Protein AF-V2WTW7-F1 (afdb_monomer_lite)

Radius of gyration: 24.53 Å; chains: 1; bounding box: 40×62×47 Å

Organism: Moniliophthora roreri (strain MCA 2997) (NCBI:txid1381753)

Sequence (79 aa):
MKKNPEGEIMQSAIKKCFTMVNYKTHALGHYMRSIKYYGTTDLTSSSSGEKEHRRSKKAYKLTNKNRYEPQIGNKVMCK

Secondary structure (DSSP, 8-state):
-------------------GGGHHHHHHHHHHHHHHHH--SS-S-THHHHHHHHHHHHHHHTS-SSSHHHHHHHHHH--

pLDDT: mean 79.99, std 15.01, range [38.84, 94.0]

Foldseek 3Di:
DDDDPDDPPPPPPPPDDDDPVCVVVVCVVVVVVCCVVVNDPDPPDCVVVVVVVVLLVVQQVVDPPDVCVVSSVCSNVVD

Structure (mmCIF, N/CA/C/O backbone):
data_AF-V2WTW7-F1
#
_entry.id   AF-V2WTW7-F1
#
loop_
_atom_site.group_PDB
_atom_site.id
_atom_site.type_symbol
_atom_site.label_atom_id
_atom_site.label_alt_id
_atom_site.label_comp_id
_atom_site.label_asym_id
_atom_site.label_entity_id
_atom_site.label_seq_id
_atom_site.pdbx_PDB_ins_code
_atom_site.Cartn_x
_atom_site.Cartn_y
_atom_site.Cartn_z
_atom_site.occupancy
_atom_site.B_iso_or_equiv
_atom_site.auth_seq_id
_atom_site.auth_comp_id
_atom_site.auth_asym_id
_atom_site.auth_atom_id
_atom_site.pdbx_PDB_model_num
ATOM 1 N N . MET A 1 1 ? 19.785 43.886 2.056 1.00 48.56 1 MET A N 1
ATOM 2 C CA . MET A 1 1 ? 18.407 43.551 1.631 1.00 48.56 1 MET A CA 1
ATOM 3 C C . MET A 1 1 ? 18.460 43.106 0.175 1.00 48.56 1 MET A C 1
ATOM 5 O O . MET A 1 1 ? 18.964 43.879 -0.625 1.00 48.56 1 MET A O 1
ATOM 9 N N . LYS A 1 2 ? 17.891 41.925 -0.128 1.00 39.50 2 LYS A N 1
ATOM 10 C CA . LYS A 1 2 ? 17.600 41.346 -1.463 1.00 39.50 2 LYS A CA 1
ATOM 11 C C . LYS A 1 2 ? 18.789 40.711 -2.204 1.00 39.50 2 LYS A C 1
ATOM 13 O O . LYS A 1 2 ? 19.811 41.359 -2.343 1.00 39.50 2 LYS A O 1
ATOM 18 N N . LYS A 1 3 ? 18.718 39.501 -2.765 1.00 38.84 3 LYS A N 1
ATOM 19 C CA . LYS A 1 3 ? 17.837 38.311 -2.677 1.00 38.84 3 LYS A CA 1
ATOM 20 C C . LYS A 1 3 ? 18.711 37.157 -3.227 1.00 38.84 3 LYS A C 1
ATOM 22 O O . LYS A 1 3 ? 19.469 37.392 -4.164 1.00 38.84 3 LYS A O 1
ATOM 27 N N . ASN A 1 4 ? 18.622 35.960 -2.648 1.00 57.72 4 ASN A N 1
ATOM 28 C CA . ASN A 1 4 ? 19.276 34.744 -3.157 1.00 57.72 4 ASN A CA 1
ATOM 29 C C . ASN A 1 4 ? 18.771 34.420 -4.577 1.00 57.72 4 ASN A C 1
ATOM 31 O O . ASN A 1 4 ? 17.563 34.546 -4.792 1.00 57.72 4 ASN A O 1
ATOM 35 N N . PRO A 1 5 ? 19.618 33.981 -5.529 1.00 53.22 5 PRO A N 1
ATOM 36 C CA . PRO A 1 5 ? 19.112 33.348 -6.731 1.00 53.22 5 PRO A CA 1
ATOM 37 C C . PRO A 1 5 ? 18.734 31.911 -6.373 1.00 53.22 5 PRO A C 1
ATOM 39 O O . PRO A 1 5 ? 19.578 31.077 -6.046 1.00 53.22 5 PRO A O 1
ATOM 42 N N . GLU A 1 6 ? 17.428 31.676 -6.368 1.00 51.06 6 GLU A N 1
ATOM 43 C CA . GLU A 1 6 ? 16.804 30.361 -6.382 1.00 51.06 6 GLU A CA 1
ATOM 44 C C . GLU A 1 6 ? 17.568 29.469 -7.374 1.00 51.06 6 GLU A C 1
ATOM 46 O O . GLU A 1 6 ? 17.763 29.842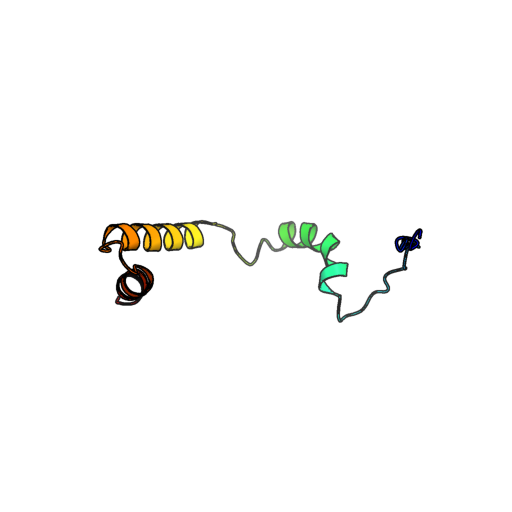 -8.532 1.00 51.06 6 GLU A O 1
ATOM 51 N N . GLY A 1 7 ? 18.066 28.328 -6.897 1.00 50.88 7 GLY A N 1
ATOM 52 C CA . GLY A 1 7 ? 18.839 27.391 -7.699 1.00 50.88 7 GLY A CA 1
ATOM 53 C C . GLY A 1 7 ? 18.022 26.858 -8.871 1.00 50.88 7 GLY A C 1
ATOM 54 O O . GLY A 1 7 ? 17.269 25.896 -8.728 1.00 50.88 7 GLY A O 1
ATOM 55 N N . GLU A 1 8 ? 18.205 27.454 -10.044 1.00 53.38 8 GLU A N 1
ATOM 56 C CA . GLU A 1 8 ? 17.774 26.879 -11.309 1.00 53.38 8 GLU A CA 1
ATOM 57 C C . GLU A 1 8 ? 18.653 25.662 -11.606 1.00 53.38 8 GLU A C 1
ATOM 59 O O . GLU A 1 8 ? 19.741 25.755 -12.176 1.00 53.38 8 GLU A O 1
ATOM 64 N N . ILE A 1 9 ? 18.185 24.479 -11.203 1.00 58.66 9 ILE A N 1
ATOM 65 C CA . ILE A 1 9 ? 18.732 23.223 -11.711 1.00 58.66 9 ILE A CA 1
ATOM 66 C C . ILE A 1 9 ? 18.323 23.152 -13.181 1.00 58.66 9 ILE A C 1
ATOM 68 O O . ILE A 1 9 ? 17.245 22.662 -13.522 1.00 58.66 9 ILE A O 1
ATOM 72 N N . MET A 1 10 ? 19.186 23.659 -14.062 1.00 46.66 10 MET A N 1
ATOM 73 C CA . MET A 1 10 ? 19.099 23.373 -15.485 1.00 46.66 10 MET A CA 1
ATOM 74 C C . MET A 1 10 ? 19.185 21.855 -15.647 1.00 46.66 10 MET A C 1
ATOM 76 O O . MET A 1 10 ? 20.263 21.266 -15.548 1.00 46.66 10 MET A O 1
ATOM 80 N N . GLN A 1 11 ? 18.044 21.202 -15.875 1.00 61.22 11 GLN A N 1
ATOM 81 C CA . GLN A 1 11 ? 17.994 19.806 -16.296 1.00 61.22 11 GLN A CA 1
ATOM 82 C C . GLN A 1 11 ? 18.515 19.726 -17.733 1.00 61.22 11 GLN A C 1
ATOM 84 O O . GLN A 1 11 ? 17.769 19.518 -18.687 1.00 61.22 11 GLN A O 1
ATOM 89 N N . SER A 1 12 ? 19.826 19.907 -17.898 1.00 52.56 12 SER A N 1
ATOM 90 C CA . SER A 1 12 ? 20.513 19.359 -19.055 1.00 52.56 12 SER A CA 1
ATOM 91 C C . SER A 1 12 ? 20.215 17.860 -19.066 1.00 52.56 12 SER A C 1
ATOM 93 O O . SER A 1 12 ? 20.194 17.214 -18.015 1.00 52.56 12 SER A O 1
ATOM 95 N N . ALA A 1 13 ? 19.876 17.314 -20.232 1.00 62.78 13 ALA A N 1
ATOM 96 C CA . ALA A 1 13 ? 19.529 15.908 -20.367 1.00 62.78 13 ALA A CA 1
ATOM 97 C C . ALA A 1 13 ? 20.759 15.050 -20.030 1.00 62.78 13 ALA A C 1
ATOM 99 O O . ALA A 1 13 ? 21.558 14.710 -20.904 1.00 62.78 13 ALA A O 1
ATOM 100 N N . ILE A 1 14 ? 20.934 14.720 -18.748 1.00 69.81 14 ILE A N 1
ATOM 101 C CA . ILE A 1 14 ? 21.968 13.804 -18.286 1.00 69.81 14 ILE A CA 1
ATOM 102 C C . ILE A 1 14 ? 21.669 12.470 -18.960 1.00 69.81 14 ILE A C 1
ATOM 104 O O . ILE A 1 14 ? 20.669 11.812 -18.655 1.00 69.81 14 ILE A O 1
ATOM 108 N N . LYS A 1 15 ? 22.523 12.081 -19.910 1.00 68.38 15 LYS A N 1
ATOM 109 C CA . LYS A 1 15 ? 22.449 10.767 -20.546 1.00 68.38 15 LYS A CA 1
ATOM 110 C C . LYS A 1 15 ? 22.630 9.718 -19.452 1.00 68.38 15 LYS A C 1
ATOM 112 O O . LYS A 1 15 ? 23.722 9.545 -18.919 1.00 68.38 15 LYS A O 1
ATOM 117 N N . LYS A 1 16 ? 21.539 9.043 -19.087 1.00 72.00 16 LYS A N 1
ATOM 118 C CA . LYS A 1 16 ? 21.565 7.962 -18.100 1.00 72.00 16 LYS A CA 1
ATOM 119 C C . LYS A 1 16 ? 22.182 6.732 -18.754 1.00 72.00 16 LYS A C 1
ATOM 121 O O . LYS A 1 16 ? 21.514 6.036 -19.515 1.00 72.00 16 LYS A O 1
ATOM 126 N N . CYS A 1 17 ? 23.458 6.492 -18.479 1.00 81.25 17 CYS A N 1
ATOM 127 C CA . CYS A 1 17 ? 24.131 5.269 -18.895 1.00 81.25 17 CYS A CA 1
ATOM 128 C C . CYS A 1 17 ? 23.508 4.053 -18.202 1.00 81.25 17 CYS A C 1
ATOM 130 O O . CYS A 1 17 ? 23.022 4.153 -17.074 1.00 81.25 17 CYS A O 1
ATOM 132 N N . PHE A 1 18 ? 23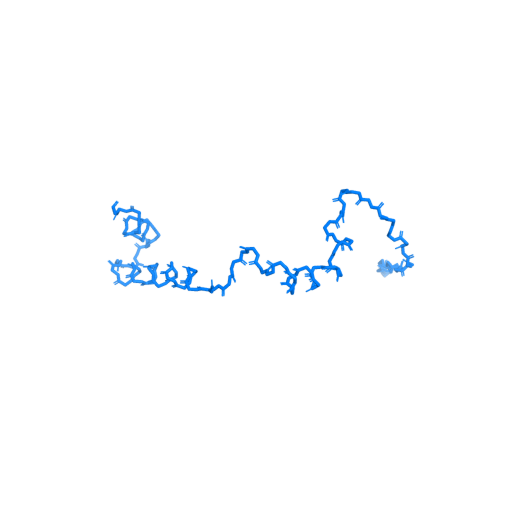.524 2.911 -18.889 1.00 83.31 18 PHE A N 1
ATOM 133 C CA . PHE A 1 18 ? 23.097 1.650 -18.301 1.00 83.31 18 PHE A CA 1
ATOM 134 C C . PHE A 1 18 ? 24.085 1.224 -17.213 1.00 83.31 18 PHE A C 1
ATOM 136 O O . PHE A 1 18 ? 25.266 1.016 -17.487 1.00 83.31 18 PHE A O 1
ATOM 143 N N . THR A 1 19 ? 23.579 1.054 -15.994 1.00 87.81 19 THR A N 1
ATOM 144 C CA . THR A 1 19 ? 24.356 0.561 -14.852 1.00 87.81 19 THR A CA 1
ATOM 145 C C . THR A 1 19 ? 23.575 -0.546 -14.156 1.00 87.81 19 THR A C 1
ATOM 147 O O . THR A 1 19 ? 22.384 -0.384 -13.886 1.00 87.81 19 THR A O 1
ATOM 150 N N . MET A 1 20 ? 24.242 -1.645 -13.788 1.00 88.19 20 MET A N 1
ATOM 151 C CA . MET A 1 20 ? 23.594 -2.782 -13.110 1.00 88.19 20 MET A CA 1
ATOM 152 C C . MET A 1 20 ? 22.954 -2.405 -11.766 1.00 88.19 20 MET A C 1
ATOM 154 O O . MET A 1 20 ? 21.898 -2.929 -11.424 1.00 88.19 20 MET A O 1
ATOM 158 N N . VAL A 1 21 ? 23.526 -1.435 -11.047 1.00 90.94 21 VAL A N 1
ATOM 159 C CA . VAL A 1 21 ? 22.964 -0.887 -9.797 1.00 90.94 21 VAL A CA 1
ATOM 160 C C . VAL A 1 21 ? 21.541 -0.346 -10.003 1.00 90.94 21 VAL A C 1
ATOM 162 O O . VAL A 1 21 ? 20.672 -0.543 -9.159 1.00 90.94 21 VAL A O 1
ATOM 165 N N . ASN A 1 22 ? 21.278 0.258 -11.166 1.00 86.81 22 ASN A N 1
ATOM 166 C CA . ASN A 1 22 ? 19.989 0.849 -11.529 1.00 86.81 22 ASN A CA 1
ATOM 167 C C . ASN A 1 22 ? 19.239 0.009 -12.576 1.00 86.81 22 ASN A C 1
ATOM 169 O O . ASN A 1 22 ? 18.353 0.511 -13.268 1.00 86.81 22 ASN A O 1
ATOM 173 N N . TYR A 1 23 ? 19.562 -1.282 -12.709 1.00 89.50 23 TYR A N 1
ATOM 174 C CA . TYR A 1 23 ? 18.964 -2.153 -13.724 1.00 89.50 23 TYR A CA 1
ATOM 175 C C . TYR A 1 23 ? 17.432 -2.106 -13.705 1.00 89.50 23 TYR A C 1
ATOM 177 O O . TYR A 1 23 ? 16.800 -1.970 -14.751 1.00 89.50 23 TYR A O 1
ATOM 185 N N . LYS A 1 24 ? 16.834 -2.121 -12.506 1.00 87.38 24 LYS A N 1
ATOM 186 C CA . LYS A 1 24 ? 15.376 -2.077 -12.330 1.00 87.38 24 LYS A CA 1
ATOM 187 C C . LYS A 1 24 ? 14.748 -0.880 -13.041 1.00 87.38 24 LYS A C 1
ATOM 189 O O . LYS A 1 24 ? 13.718 -1.043 -13.684 1.00 87.38 24 LYS A O 1
ATOM 194 N N . THR A 1 25 ? 15.378 0.297 -12.985 1.00 88.62 25 THR A N 1
ATOM 195 C CA . THR A 1 25 ? 14.842 1.506 -13.626 1.00 88.62 25 THR A CA 1
ATOM 196 C C . THR A 1 25 ? 14.984 1.468 -15.141 1.00 88.62 25 THR A C 1
ATOM 198 O O . THR A 1 25 ? 14.087 1.919 -15.843 1.00 88.62 25 THR A O 1
ATOM 201 N N . HIS A 1 26 ? 16.076 0.901 -15.660 1.00 88.31 26 HIS A N 1
ATOM 202 C CA . HIS A 1 26 ? 16.254 0.715 -17.105 1.00 88.31 26 HIS A CA 1
ATOM 203 C C . HIS A 1 26 ? 15.294 -0.338 -17.665 1.00 88.31 26 HIS A C 1
ATOM 205 O O . HIS A 1 26 ? 14.795 -0.204 -18.779 1.00 88.31 26 HIS A O 1
ATOM 211 N N . ALA A 1 27 ? 14.987 -1.356 -16.865 1.00 87.31 27 ALA A N 1
ATOM 212 C CA . ALA A 1 27 ? 14.067 -2.413 -17.231 1.00 87.31 27 ALA A CA 1
ATOM 213 C C . ALA A 1 27 ? 12.590 -1.989 -17.168 1.00 87.31 27 ALA A C 1
ATOM 215 O O . ALA A 1 27 ? 11.770 -2.704 -17.737 1.00 87.31 27 ALA A O 1
ATOM 216 N N . LEU A 1 28 ? 12.233 -0.845 -16.549 1.00 88.19 28 LEU A N 1
ATOM 217 C CA . LEU A 1 28 ? 10.842 -0.362 -16.388 1.00 88.19 28 LEU A CA 1
ATOM 218 C C . LEU A 1 28 ? 10.016 -0.434 -17.680 1.00 88.19 28 LEU A C 1
ATOM 220 O O . LEU A 1 28 ? 8.887 -0.919 -17.653 1.00 88.19 28 LEU A O 1
ATOM 224 N N . GLY A 1 29 ? 10.586 -0.043 -18.823 1.00 88.38 29 GLY A N 1
ATOM 225 C CA . GLY A 1 29 ? 9.895 -0.124 -20.117 1.00 88.38 29 GLY A CA 1
ATOM 226 C C . GLY A 1 29 ? 9.592 -1.558 -20.578 1.00 88.38 29 GLY A C 1
ATOM 227 O O . GLY A 1 29 ? 8.593 -1.804 -21.251 1.00 88.38 29 GLY A O 1
ATOM 228 N N . HIS A 1 30 ? 10.415 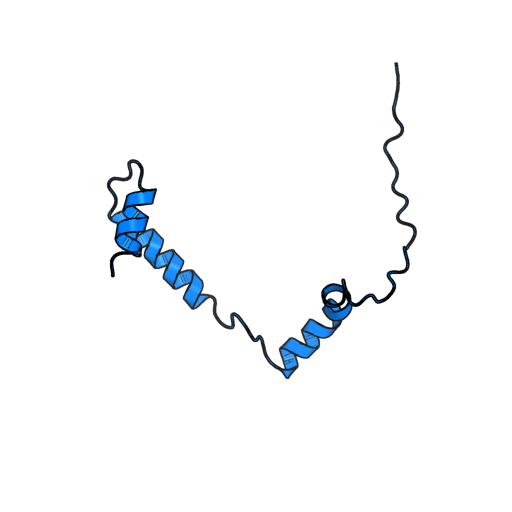-2.528 -20.179 1.00 89.19 30 HIS A N 1
ATOM 229 C CA . HIS A 1 30 ? 10.230 -3.942 -20.505 1.00 89.19 30 HIS A CA 1
ATOM 230 C C . HIS A 1 30 ? 9.234 -4.650 -19.579 1.00 89.19 30 HIS A C 1
ATOM 232 O O . HIS A 1 30 ? 8.678 -5.675 -19.983 1.00 89.19 30 HIS A O 1
ATOM 238 N N . TYR A 1 31 ? 8.940 -4.097 -18.393 1.00 85.50 31 TYR A N 1
ATOM 239 C CA . TYR A 1 31 ? 8.014 -4.721 -17.440 1.00 85.50 31 TYR A CA 1
ATOM 240 C C . TYR A 1 31 ? 6.608 -4.915 -18.013 1.00 85.50 31 TYR A C 1
ATOM 242 O O . TYR A 1 31 ? 5.978 -5.935 -17.765 1.00 85.50 31 TYR A O 1
ATOM 250 N N . MET A 1 32 ? 6.106 -3.989 -18.836 1.00 85.06 32 MET A N 1
ATOM 251 C CA . MET A 1 32 ? 4.782 -4.151 -19.451 1.00 85.06 32 MET A CA 1
ATOM 252 C C . MET A 1 32 ? 4.711 -5.418 -20.317 1.00 85.06 32 MET A C 1
ATOM 254 O O . MET A 1 32 ? 3.748 -6.185 -20.254 1.00 85.06 32 MET A O 1
ATOM 258 N N . ARG A 1 33 ? 5.755 -5.662 -21.117 1.00 90.00 33 ARG A N 1
ATOM 259 C CA . ARG A 1 33 ? 5.830 -6.843 -21.982 1.00 90.00 33 ARG A CA 1
ATOM 260 C C . ARG A 1 33 ? 6.071 -8.112 -21.168 1.00 90.00 33 ARG A C 1
ATOM 262 O O . ARG A 1 33 ? 5.503 -9.147 -21.507 1.00 90.00 33 ARG A O 1
ATOM 269 N N . SER A 1 34 ? 6.857 -8.029 -20.094 1.00 86.25 34 SER A N 1
ATOM 270 C CA . SER A 1 34 ? 7.087 -9.164 -19.202 1.00 86.25 34 SER A CA 1
ATOM 271 C C . SER A 1 34 ? 5.814 -9.563 -18.451 1.00 86.25 34 SER A C 1
ATOM 273 O O . SER A 1 34 ? 5.516 -10.747 -18.400 1.00 86.25 34 SER A O 1
ATOM 275 N N . ILE A 1 35 ? 5.012 -8.609 -17.963 1.00 86.19 35 ILE A N 1
ATOM 276 C CA . ILE A 1 35 ? 3.724 -8.888 -17.302 1.00 86.19 35 ILE A CA 1
ATOM 277 C C . ILE A 1 35 ? 2.769 -9.608 -18.258 1.00 86.19 35 ILE A C 1
ATOM 279 O O . ILE A 1 35 ? 2.102 -10.558 -17.865 1.00 86.19 35 ILE A O 1
ATOM 283 N N . LYS A 1 36 ? 2.719 -9.206 -19.534 1.00 87.31 36 LYS A N 1
ATOM 284 C CA . LYS A 1 36 ? 1.859 -9.873 -20.525 1.00 87.31 36 LYS A CA 1
ATOM 285 C C . LYS A 1 36 ? 2.302 -11.308 -20.832 1.00 87.31 36 LYS A C 1
ATOM 287 O O . LYS A 1 36 ? 1.454 -12.149 -21.106 1.00 87.31 36 LYS A O 1
ATOM 292 N N . TYR A 1 37 ? 3.610 -11.567 -20.843 1.00 88.50 37 TYR A N 1
ATOM 293 C CA . TYR A 1 37 ? 4.166 -12.857 -21.259 1.00 88.50 37 TYR A CA 1
ATOM 294 C C . TYR A 1 37 ? 4.281 -13.864 -20.107 1.00 88.50 37 TYR A C 1
ATOM 296 O O . TYR A 1 37 ? 3.950 -15.030 -20.278 1.00 88.50 37 TYR A O 1
ATOM 304 N N . TYR A 1 38 ? 4.730 -13.412 -18.935 1.00 85.38 38 TYR A N 1
ATOM 305 C CA . TYR A 1 38 ? 4.953 -14.257 -17.757 1.00 85.38 38 TYR A CA 1
ATOM 306 C C . TYR A 1 38 ? 3.812 -14.175 -16.732 1.00 85.38 38 TYR A C 1
ATOM 308 O O . TYR A 1 38 ? 3.757 -14.989 -15.815 1.00 85.38 38 TYR A O 1
ATOM 316 N N . GLY A 1 39 ? 2.905 -13.205 -16.875 1.00 80.06 39 GLY A N 1
ATOM 317 C CA . GLY A 1 39 ? 1.945 -12.846 -15.836 1.00 80.06 39 GLY A CA 1
ATOM 318 C C . GLY A 1 39 ? 2.567 -11.966 -14.748 1.00 80.06 39 GLY A C 1
ATOM 319 O O . GLY A 1 39 ? 3.763 -11.663 -14.753 1.00 80.06 39 GLY A O 1
ATOM 320 N N . THR A 1 40 ? 1.737 -11.531 -13.801 1.00 76.56 40 THR A N 1
ATOM 321 C CA . THR A 1 40 ? 2.212 -10.889 -12.571 1.00 76.56 40 THR A CA 1
ATOM 322 C C . THR A 1 40 ? 2.599 -11.981 -11.579 1.00 76.56 40 THR A C 1
ATOM 324 O O . THR A 1 40 ? 1.759 -12.811 -11.237 1.00 76.56 40 THR A O 1
ATOM 327 N N . THR A 1 41 ? 3.847 -11.987 -11.109 1.00 72.00 41 THR A N 1
ATOM 328 C CA . THR A 1 41 ? 4.318 -12.964 -10.111 1.00 72.00 41 THR A CA 1
ATOM 329 C C . THR A 1 41 ? 3.584 -12.802 -8.781 1.00 72.00 41 THR A C 1
ATOM 331 O O . THR A 1 41 ? 3.230 -13.783 -8.133 1.00 72.00 41 THR A O 1
ATOM 334 N N . ASP A 1 42 ? 3.285 -11.552 -8.423 1.00 65.12 42 ASP A N 1
ATOM 335 C CA . ASP A 1 42 ? 2.738 -11.187 -7.127 1.00 65.12 42 ASP A CA 1
ATOM 336 C C . ASP A 1 42 ? 1.439 -10.392 -7.329 1.00 65.12 42 ASP A C 1
ATOM 338 O O . ASP A 1 42 ? 1.380 -9.482 -8.151 1.00 65.12 42 ASP A O 1
ATOM 342 N N . LEU A 1 43 ? 0.400 -10.692 -6.544 1.00 64.25 43 LEU A N 1
ATOM 343 C CA . LEU A 1 43 ? -0.814 -9.865 -6.406 1.00 64.25 43 LEU A CA 1
ATOM 344 C C . LEU A 1 43 ? -1.786 -9.864 -7.606 1.00 64.25 43 LEU A C 1
ATOM 346 O O . LEU A 1 43 ? -2.298 -8.820 -8.005 1.00 64.25 43 LEU A O 1
ATOM 350 N N . THR A 1 44 ? -2.164 -11.036 -8.120 1.00 71.00 44 THR A N 1
ATOM 351 C CA . THR A 1 44 ? -3.329 -11.154 -9.029 1.00 71.00 44 THR A CA 1
ATOM 352 C C . THR A 1 44 ? -4.663 -10.803 -8.355 1.00 71.00 44 THR A C 1
ATOM 354 O O . THR A 1 44 ? -5.667 -10.599 -9.034 1.00 71.00 44 THR A O 1
ATOM 357 N N . SER A 1 45 ? -4.696 -10.728 -7.020 1.00 73.94 45 SER A N 1
ATOM 358 C CA . SER A 1 45 ? -5.887 -10.363 -6.258 1.00 73.94 45 SER A CA 1
ATOM 359 C C . SER A 1 45 ? -5.548 -9.519 -5.028 1.00 73.94 45 SER A C 1
ATOM 361 O O . SER A 1 45 ? -4.633 -9.820 -4.262 1.00 73.94 45 SER A O 1
ATOM 363 N N . SER A 1 46 ? -6.351 -8.483 -4.783 1.00 82.25 46 SER A N 1
ATOM 364 C CA . SER A 1 46 ? -6.314 -7.713 -3.531 1.00 82.25 46 SER A CA 1
ATOM 365 C C . SER A 1 46 ? -7.026 -8.431 -2.377 1.00 82.25 46 SER A C 1
ATOM 367 O O . SER A 1 46 ? -7.060 -7.925 -1.258 1.00 82.25 46 SER A O 1
ATOM 369 N N . SER A 1 47 ? -7.586 -9.620 -2.625 1.00 84.38 47 SER A N 1
ATOM 370 C CA . SER A 1 47 ? -8.388 -10.385 -1.668 1.00 84.38 47 SER A CA 1
ATOM 371 C C . SER A 1 47 ? -7.631 -10.719 -0.385 1.00 84.38 47 SER A C 1
ATOM 373 O O . SER A 1 47 ? -8.231 -10.697 0.687 1.00 84.38 47 SER A O 1
ATOM 375 N N . SER A 1 48 ? -6.323 -10.990 -0.471 1.00 84.44 48 SER A N 1
ATOM 376 C CA . SER A 1 48 ? -5.495 -11.253 0.713 1.00 84.44 48 SER A CA 1
ATOM 377 C C . SER A 1 48 ? -5.379 -10.008 1.605 1.00 84.44 48 SER A C 1
ATOM 379 O O . SER A 1 48 ? -5.682 -10.065 2.797 1.00 84.44 48 SER A O 1
ATOM 381 N N . GLY A 1 49 ? -5.070 -8.849 1.011 1.00 86.81 49 GLY A N 1
ATOM 382 C CA . GLY A 1 49 ? -5.005 -7.572 1.729 1.00 86.81 49 GLY A CA 1
ATOM 383 C C . GLY A 1 49 ? -6.357 -7.149 2.310 1.00 86.81 49 GLY A C 1
ATOM 384 O O . GLY A 1 49 ? -6.437 -6.752 3.471 1.00 86.81 49 GLY A O 1
ATOM 385 N N . GLU A 1 50 ? -7.442 -7.314 1.550 1.00 90.88 50 GLU A N 1
ATOM 386 C CA . GLU A 1 50 ? -8.798 -7.011 2.020 1.00 90.88 50 GLU A CA 1
ATOM 387 C C . GLU A 1 50 ? -9.228 -7.937 3.168 1.00 90.88 50 GLU A C 1
ATOM 389 O O . GLU A 1 50 ? -9.886 -7.503 4.116 1.00 90.88 50 GLU A O 1
ATOM 394 N N . LYS A 1 51 ? -8.829 -9.214 3.142 1.00 90.69 51 LYS A N 1
ATOM 395 C CA . LYS A 1 51 ? -9.114 -10.164 4.224 1.00 90.69 51 LYS A CA 1
ATOM 396 C C . LYS A 1 51 ? -8.417 -9.761 5.521 1.00 90.69 51 LYS A C 1
ATOM 398 O O . LYS A 1 51 ? -9.064 -9.775 6.572 1.00 90.69 51 LYS A O 1
ATOM 403 N N . GLU A 1 52 ? -7.150 -9.360 5.452 1.00 89.56 52 GLU A N 1
ATOM 404 C CA . GLU A 1 52 ? -6.419 -8.854 6.618 1.00 89.56 52 GLU A CA 1
ATOM 405 C C . GLU A 1 52 ? -6.994 -7.519 7.111 1.00 89.56 52 GLU A C 1
ATOM 407 O O . GLU A 1 52 ? -7.227 -7.343 8.309 1.00 89.56 52 GLU A O 1
ATOM 412 N N . HIS A 1 53 ? -7.376 -6.617 6.206 1.00 91.06 53 HIS A N 1
ATOM 413 C CA . HIS A 1 53 ? -8.045 -5.369 6.573 1.00 91.06 53 HIS A CA 1
ATOM 414 C C . HIS A 1 53 ? -9.392 -5.620 7.275 1.00 91.06 53 HIS A C 1
ATOM 416 O O . HIS A 1 53 ? -9.690 -5.032 8.323 1.00 91.06 53 HIS A O 1
ATOM 422 N N . ARG A 1 54 ? -10.199 -6.551 6.751 1.00 94.00 54 ARG A N 1
ATOM 423 C CA . ARG A 1 54 ? -11.464 -6.985 7.357 1.00 94.00 54 ARG A CA 1
ATOM 424 C C . ARG A 1 54 ? -11.237 -7.618 8.729 1.00 94.00 54 ARG A C 1
ATOM 426 O O . ARG A 1 54 ? -12.038 -7.382 9.635 1.00 94.00 54 ARG A O 1
ATOM 433 N N . ARG A 1 55 ? -10.172 -8.405 8.906 1.00 92.50 55 ARG A N 1
ATOM 434 C CA . ARG A 1 55 ? -9.797 -9.013 10.192 1.00 92.50 55 ARG A CA 1
ATOM 435 C C . ARG A 1 55 ? -9.495 -7.941 11.241 1.00 92.50 55 ARG A C 1
ATOM 437 O O . ARG A 1 55 ? -10.108 -7.973 12.306 1.00 92.50 55 ARG A O 1
ATOM 444 N N . SER A 1 56 ? -8.656 -6.959 10.918 1.00 90.50 56 SER A N 1
ATOM 445 C CA . SER A 1 56 ? -8.312 -5.857 11.829 1.00 90.50 56 SER A CA 1
ATOM 446 C C . SER A 1 56 ? -9.526 -4.999 12.198 1.00 90.50 56 SER A C 1
ATOM 448 O O . SER A 1 56 ? -9.746 -4.700 13.371 1.00 90.50 56 SER A O 1
ATOM 450 N N . LYS A 1 57 ? -10.401 -4.679 11.233 1.00 93.06 57 LYS A N 1
ATOM 451 C CA . LYS A 1 57 ? -11.658 -3.953 11.502 1.00 93.06 57 LYS A CA 1
ATOM 452 C C . LYS A 1 57 ? -12.630 -4.740 12.381 1.00 93.06 57 LYS A C 1
ATOM 454 O O . LYS A 1 57 ? -13.300 -4.155 13.229 1.00 93.06 57 LYS A O 1
ATOM 459 N N . LYS A 1 58 ? -12.729 -6.062 12.194 1.00 93.81 58 LYS A N 1
ATOM 460 C CA . LYS A 1 58 ? -13.526 -6.928 13.078 1.00 93.81 58 LYS A CA 1
ATOM 461 C C . LYS A 1 58 ? -12.962 -6.936 14.497 1.00 93.81 58 LYS A C 1
ATOM 463 O O . LYS A 1 58 ? -13.741 -6.827 15.436 1.00 93.81 58 LYS A O 1
ATOM 468 N N . ALA A 1 59 ? -11.640 -7.008 14.646 1.00 92.38 59 ALA A N 1
ATOM 469 C CA . ALA A 1 59 ? -10.986 -6.948 15.949 1.00 92.38 59 ALA A CA 1
ATOM 470 C C . ALA A 1 59 ? -11.248 -5.609 16.659 1.00 92.38 59 ALA A C 1
ATOM 472 O O . ALA A 1 59 ? -11.611 -5.622 17.830 1.00 92.38 59 ALA A O 1
ATOM 473 N N . TYR A 1 60 ? -11.179 -4.475 15.949 1.00 93.44 60 TYR A N 1
ATOM 474 C CA . TYR A 1 60 ? -11.468 -3.150 16.517 1.00 93.44 60 TYR A CA 1
ATOM 475 C C . TYR A 1 60 ? -12.864 -3.058 17.156 1.00 93.44 60 TYR A C 1
ATOM 477 O O . TYR A 1 60 ? -12.997 -2.526 18.258 1.00 93.44 60 TYR A O 1
ATOM 485 N N . LYS A 1 61 ? -13.899 -3.637 16.523 1.00 92.56 61 LYS A N 1
ATOM 486 C CA . LYS A 1 61 ? -15.275 -3.661 17.066 1.00 92.56 61 LYS A CA 1
ATOM 487 C C . LYS A 1 61 ? -15.388 -4.352 18.429 1.00 92.56 61 LYS A C 1
ATOM 489 O O . LYS A 1 61 ? -16.333 -4.076 19.156 1.00 92.56 61 LYS A O 1
ATOM 494 N N . LEU A 1 62 ? -14.457 -5.249 18.749 1.00 90.81 62 LEU A N 1
ATOM 495 C CA . LEU A 1 62 ? -14.432 -6.027 19.989 1.00 90.81 62 LEU A CA 1
ATOM 496 C C . LEU A 1 62 ? -13.563 -5.381 21.082 1.00 90.81 62 LEU A C 1
ATOM 498 O O . LEU A 1 62 ? -13.413 -5.960 22.155 1.00 90.81 62 LEU A O 1
ATOM 502 N N . THR A 1 63 ? -12.954 -4.225 20.806 1.00 92.81 63 THR A N 1
ATOM 503 C CA . THR A 1 63 ? -12.130 -3.490 21.775 1.00 92.81 63 THR A CA 1
ATOM 504 C C . THR A 1 63 ? -12.972 -2.530 22.608 1.00 92.81 63 THR A C 1
ATOM 506 O O . THR A 1 63 ? -14.041 -2.089 22.186 1.00 92.81 63 THR A O 1
ATOM 509 N N . ASN A 1 64 ? -12.451 -2.130 23.769 1.00 93.06 64 ASN A N 1
ATOM 510 C CA . ASN A 1 64 ? -13.061 -1.078 24.591 1.00 93.06 64 ASN A CA 1
ATOM 511 C C . ASN A 1 64 ? -12.770 0.349 24.066 1.00 93.06 64 ASN A C 1
ATOM 513 O O . ASN A 1 64 ? -13.134 1.324 24.717 1.00 93.06 64 ASN A O 1
ATOM 517 N N . LYS A 1 65 ? -12.096 0.470 22.908 1.00 91.88 65 LYS A N 1
ATOM 518 C CA . LYS A 1 65 ? -11.663 1.714 22.239 1.00 91.88 65 LYS A CA 1
ATOM 519 C C . LYS A 1 65 ? -10.681 2.603 23.017 1.00 91.88 65 LYS A C 1
ATOM 521 O O . LYS A 1 65 ? -10.302 3.651 22.505 1.00 91.88 65 LYS A O 1
ATOM 526 N N . ASN A 1 66 ? -10.212 2.190 24.191 1.00 92.44 66 ASN A N 1
ATOM 527 C CA . ASN A 1 66 ? -9.176 2.887 24.949 1.00 92.44 66 ASN A CA 1
ATOM 528 C C . ASN A 1 66 ? -7.840 2.152 24.797 1.00 92.44 66 ASN A C 1
ATOM 530 O O . ASN A 1 66 ? -7.722 1.027 25.277 1.00 92.44 66 ASN A O 1
ATOM 534 N N . ARG A 1 67 ? -6.843 2.769 24.144 1.00 90.75 67 ARG A N 1
ATOM 535 C CA . ARG A 1 67 ? -5.556 2.118 23.809 1.00 90.75 67 ARG A CA 1
ATOM 536 C C . ARG A 1 67 ? -5.794 0.750 23.152 1.00 90.75 67 ARG A C 1
ATOM 538 O O . ARG A 1 67 ? -5.525 -0.311 23.723 1.00 90.75 67 ARG A O 1
ATOM 545 N N . TYR A 1 68 ? -6.436 0.784 21.988 1.00 90.88 68 TYR A N 1
ATOM 546 C CA . TYR A 1 68 ? -6.965 -0.395 21.301 1.00 90.88 68 TYR A CA 1
ATOM 547 C C . TYR A 1 68 ? -5.890 -1.204 20.559 1.00 90.88 68 TYR A C 1
ATOM 549 O O . TYR A 1 68 ? -6.141 -2.346 20.190 1.00 90.88 68 TYR A O 1
ATOM 557 N N . GLU A 1 69 ? -4.695 -0.661 20.352 1.00 92.19 69 GLU A N 1
ATOM 558 C CA . GLU A 1 69 ? -3.577 -1.279 19.636 1.00 92.19 69 GLU A CA 1
ATOM 559 C C . GLU A 1 69 ? -3.160 -2.637 20.233 1.00 92.19 69 GLU A C 1
ATOM 561 O O . GLU A 1 69 ? -3.212 -3.633 19.502 1.00 92.19 69 GLU A O 1
ATOM 566 N N . PRO A 1 70 ? -2.839 -2.754 21.543 1.00 92.88 70 PRO A N 1
ATOM 567 C CA . PRO A 1 70 ? -2.528 -4.050 22.152 1.00 92.88 70 PRO A CA 1
ATOM 568 C C . PRO A 1 70 ? -3.727 -5.005 22.134 1.00 92.88 70 PRO A C 1
ATOM 570 O O . PRO A 1 70 ? -3.563 -6.217 22.028 1.00 92.88 70 PRO A O 1
ATOM 573 N N . GLN A 1 71 ? -4.951 -4.478 22.193 1.00 91.31 71 GLN A N 1
ATOM 574 C CA . GLN A 1 71 ? -6.170 -5.288 22.198 1.00 91.31 71 GLN A CA 1
ATOM 575 C C . GLN A 1 71 ? -6.427 -5.917 20.826 1.00 91.31 71 GLN A C 1
ATOM 577 O O . GLN A 1 71 ? -6.743 -7.103 20.743 1.00 91.31 71 GLN A O 1
ATOM 582 N N . ILE A 1 72 ? -6.252 -5.149 19.746 1.00 93.00 72 ILE A N 1
ATOM 583 C CA . ILE A 1 72 ? -6.303 -5.663 18.374 1.00 93.00 72 ILE A CA 1
ATOM 584 C C . ILE A 1 72 ? -5.185 -6.680 18.173 1.00 93.00 72 ILE A C 1
ATOM 586 O O . ILE A 1 72 ? -5.465 -7.763 17.670 1.00 93.00 72 ILE A O 1
ATOM 590 N N . GLY A 1 73 ? -3.957 -6.365 18.601 1.00 91.06 73 GLY A N 1
ATOM 591 C CA . GLY A 1 73 ? -2.816 -7.277 18.527 1.00 91.06 73 GLY A CA 1
ATOM 592 C C . GLY A 1 73 ? -3.132 -8.630 19.160 1.00 91.06 73 GLY A C 1
ATOM 593 O O . GLY A 1 7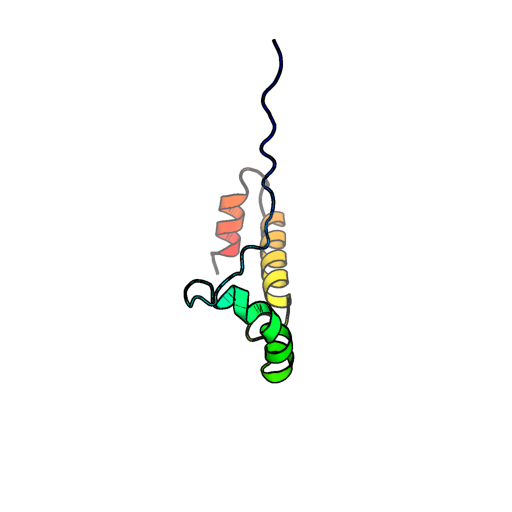3 ? -3.053 -9.650 18.485 1.00 91.06 73 GLY A O 1
ATOM 594 N N . ASN A 1 74 ? -3.627 -8.633 20.398 1.00 90.19 74 ASN A N 1
ATOM 595 C CA . ASN A 1 74 ? -4.028 -9.854 21.099 1.00 90.19 74 ASN A CA 1
ATOM 596 C C . ASN A 1 74 ? -5.154 -10.606 20.366 1.00 90.19 74 ASN A C 1
ATOM 598 O O . ASN A 1 74 ? -5.091 -11.821 20.214 1.00 90.19 74 ASN A O 1
ATOM 602 N N . LYS A 1 75 ? -6.178 -9.910 19.851 1.00 87.44 75 LYS A N 1
ATOM 603 C CA . LYS A 1 75 ? -7.293 -10.546 19.116 1.00 87.44 75 LYS A CA 1
ATOM 604 C C . LYS A 1 75 ? -6.904 -11.060 17.726 1.00 87.44 75 LYS A C 1
ATOM 606 O O . LYS A 1 75 ? -7.558 -11.960 17.203 1.00 87.44 75 LYS A O 1
ATOM 611 N N . VAL A 1 76 ? -5.895 -10.464 17.096 1.00 87.19 76 VAL A N 1
ATOM 612 C CA . VAL A 1 76 ? -5.404 -10.856 15.771 1.00 87.19 76 VAL A CA 1
ATOM 613 C C . VAL A 1 76 ? -4.357 -11.961 15.893 1.00 87.19 76 VAL A C 1
ATOM 615 O O . VAL A 1 76 ? -4.414 -12.890 15.095 1.00 87.19 76 VAL A O 1
ATOM 618 N N . MET A 1 77 ? -3.446 -11.898 16.863 1.00 82.81 77 MET A N 1
ATOM 619 C CA . MET A 1 77 ? -2.320 -12.830 17.016 1.00 82.81 77 MET A CA 1
ATOM 620 C C . MET A 1 77 ? -2.691 -14.122 17.751 1.00 82.81 77 MET A C 1
ATOM 622 O O . MET A 1 77 ? -2.180 -15.171 17.379 1.00 82.81 77 MET A O 1
ATOM 626 N N . CYS A 1 78 ? -3.579 -14.081 18.753 1.00 63.25 78 CYS A N 1
ATOM 627 C CA . CYS A 1 78 ? -4.022 -15.289 19.453 1.00 63.25 78 CYS A CA 1
ATOM 628 C C . CYS A 1 78 ? -4.991 -16.087 18.563 1.00 63.25 78 CYS A C 1
ATOM 630 O O . 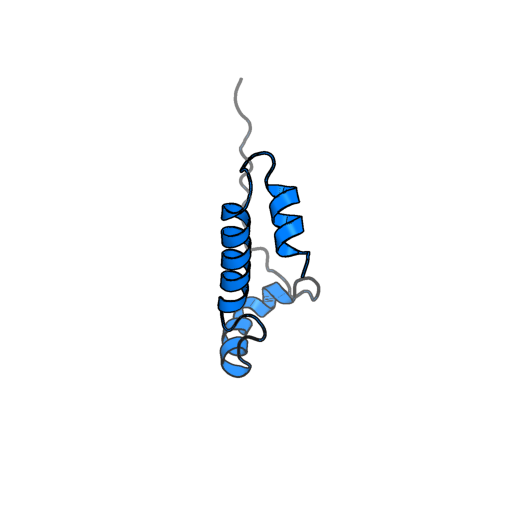CYS A 1 78 ? -6.198 -15.832 18.551 1.00 63.25 78 CYS A O 1
ATOM 632 N N . LYS A 1 79 ? -4.447 -17.025 17.791 1.00 55.53 79 LYS A N 1
ATOM 633 C CA . LYS A 1 79 ? -5.150 -18.104 17.095 1.00 55.53 79 LYS A CA 1
ATOM 634 C C . LYS A 1 79 ? -4.379 -19.395 17.269 1.00 55.53 79 LYS A C 1
ATOM 636 O O . LYS A 1 79 ? -3.133 -19.309 17.270 1.00 55.53 79 LYS A O 1
#

=== Feature glossary ===
Feature key, reading from the visual/contextual features back to the raw sequence:

Rendered structure images. Six rendered views show the 3D structure from the faces of a cube — i.e. along ±x, ±y, ±z. Rendering representation is drawn randomly per protein from cartoon (secondary-structure ribbons), sticks (backbone bonds), or molecular surface; coloring is either N→C rainbow (blue at the N-terminus through red at the C-terminus) or one color per chain.

Contact-map, Ramachandran, and PAE plots. The contact map is a binary N×N matrix image: pixel (i, j) is dark where Cα_i and Cα_j are within 8 Å and |i−j|>4. Because the |i−j|>4 filter removes local helical contacts, off-diagonal stripes parallel to the main diagonal indicate parallel β-sheets; stripes perpendicular to it indicate antiparallel β-sheets. The Ramachandran plot scatters every residue's (φ, ψ) pair against the sterically allowed regions. The PAE heatmap renders the predicted-aligned-error matrix.

InterPro / GO / CATH / organism. Database cross-references. InterPro integrates a dozen domain/family signature databases into unified entries with residue-range hits. GO terms attach function/process/location labels with evidence codes. CATH codes position the fold in a four-level structural taxonomy. Organism is the NCBI-taxonomy species name.

Nearest PDB structures. The Foldseek neighbor list gives the closest experimentally determined structures in the PDB, ranked by structural alignment. TM-score near 1 means near-identical fold; near 0.3 means only rough topology match. This is how one finds what a novel AlphaFold prediction most resembles in the solved-structure universe.

Predicted aligned error. PAE(i, j) answers: if I align the predicted and true structures on residue i, how far off (in Å) do I expect residue j to be? A block-diagonal PAE matrix with low values on the blocks and high values off-diagonal is the signature of a multi-domain protein with confidently predicted domains but uncertain inter-domain orientation.

Solvent-accessible surface area. Accessible surface area quantifies burial. A residue with SASA near zero is packed into the hydrophobic core; one with SASA >100 Å² sits on the surface. Computed here via the Shrake–Rupley numerical algorithm with a 1.4 Å probe.

B-factor. B-factor (Debye–Waller factor) reflects atomic displacement in the crystal lattice. It is an experimental observable (units Å²), not a prediction; low values mean the atom is pinned down, high values mean it moves or is heterogeneous across the crystal.

pLDDT. For AlphaFold models, the B-factor field carries pLDDT — the model's own estimate of local accuracy on a 0–100 scale. Regions with pLDDT<50 should be treated as essentially unmodeled; they often correspond to intrinsically disordered segments.

Backbone torsions (φ/ψ). φ (phi) and ψ (psi) are the two rotatable backbone dihedrals per residue: φ is the C(i-1)–N–Cα–C torsion, ψ is the N–Cα–C–N(i+1) torsion, both in degrees on (−180°, 180°]. α-helical residues cluster near (−60°, −45°); β-strand residues near (−120°, +130°). A Ramachandran plot is simply a scatter of (φ, ψ) for every residue.

Radius of gyration, Cα contacts, bounding box. Radius of gyration (Rg) is the root-mean-square distance of Cα atoms from their centroid — a single number for overall size and compactness. A globular domain of N residues has Rg ≈ 2.2·N^0.38 Å; an extended or disordered chain has a much larger Rg. The Cα contact count is the number of residue pairs whose Cα atoms are within 8 Å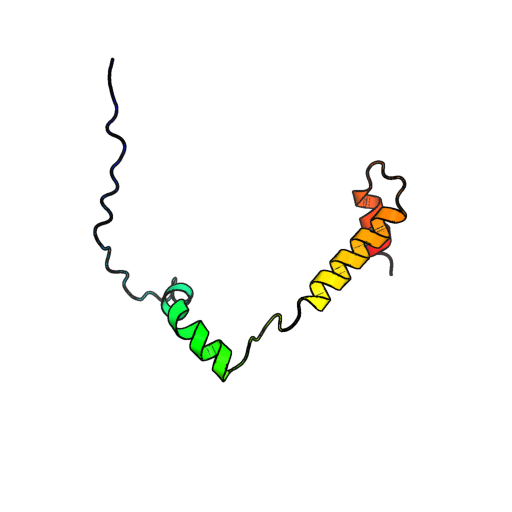 and are more than four positions apart in sequence — a standard proxy for tertiary packing density. The bounding box is the smallest axis-aligned box enclosing all Cα atoms.

Secondary structure (3-state, P-SEA). Three-state secondary structure (P-SEA) collapses the eight DSSP classes into helix (a), strand (b), and coil (c). P-SEA assigns these from Cα geometry alone — distances and angles — without requiring backbone oxygens, so it works on any Cα trace.

Secondary structure (8-state, DSSP). DSSP 8-state secondary structure assigns each residue one of H (α-helix), G (3₁₀-helix), I (π-helix), E (extended β-strand), B (isolated β-bridge), T (hydrogen-bonded turn), S (bend), or '-' (coil). The assignment is computed from backbone hydrogen-bond geometry via the Kabsch–Sander algorithm.

Foldseek 3Di. A 3Di character summarizes, for each residue, the relative orientation of the Cα frame of its nearest spatial neighbor. Because it encodes fold topology rather than chemistry, 3Di alignments detect remote structural similarity that sequence alignment misses.

mmCIF coordinates. The mmCIF block holds the 3D Cartesian coordinates of each backbone atom (N, Cα, C, O) in ångströms. mmCIF is the PDB's canonical archive format — a tagged-loop text representation of the atomic model.

Sequence. Sequence gives the chain of amino acids in standard one-letter code (A=alanine, C=cysteine, …, Y=tyrosine), read N→C. It is the only feature that is directly encoded by the gene; all structural features are derived from the folded form of this sequence.